Protein 5ZCY (pdb70)

Radius of gyration: 12.21 Å; Cα contacts (8 Å, |Δi|>4): 134; chains: 1; bounding box: 31×26×29 Å

B-factor: mean 19.75, std 10.27, range [7.7, 64.26]

Structure (mmCIF, N/CA/C/O backbone):
data_5ZCY
#
_entry.id   5ZCY
#
_cell.length_a   53.580
_cell.length_b   53.580
_cell.length_c   56.940
_cell.angle_alpha   90.000
_cell.angle_beta   90.000
_cell.angle_gamma   120.000
#
_symmetry.space_group_name_H-M   'P 61'
#
loop_
_entity.id
_entity.type
_entity.pdbx_description
1 polymer 'Protein translation factor SUI1 homolog'
2 non-polymer 'NITRATE ION'
3 non-polymer 'NITRITE ION'
4 water water
#
loop_
_atom_site.group_PDB
_atom_site.id
_atom_site.type_symbol
_atom_site.label_atom_id
_atom_site.label_alt_id
_atom_site.label_comp_id
_atom_site.label_asym_id
_atom_site.label_entity_id
_atom_site.label_seq_id
_atom_site.pdbx_PDB_ins_code
_atom_site.Cartn_x
_atom_site.Cartn_y
_atom_site.Cartn_z
_atom_site.occupancy
_atom_site.B_iso_or_equiv
_atom_site.auth_seq_id
_atom_site.auth_comp_id
_atom_site.auth_asym_id
_atom_site.auth_atom_id
_atom_site.pdbx_PDB_model_num
ATOM 1 N N . VAL A 1 17 ? -25.009 76.136 -23.773 1.00 32.49 17 VAL A N 1
ATOM 2 C CA . VAL A 1 17 ? -23.657 75.647 -23.502 1.00 31.47 17 VAL A CA 1
ATOM 3 C C . VAL A 1 17 ? -23.036 76.282 -22.231 1.00 32.05 17 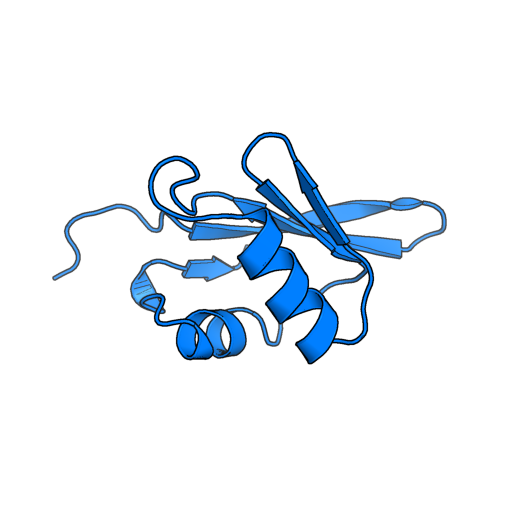VAL A C 1
ATOM 4 O O . VAL A 1 17 ? -23.377 77.406 -21.835 1.00 30.46 17 VAL A O 1
ATOM 8 N N . LEU A 1 18 ? -22.077 75.596 -21.627 1.00 28.33 18 LEU A N 1
ATOM 9 C CA . LEU A 1 18 ? -21.517 75.986 -20.327 1.00 23.73 18 LEU A CA 1
ATOM 10 C C . LEU A 1 18 ? -20.819 77.291 -20.436 1.00 25.53 18 LEU A C 1
ATOM 11 O O . LEU A 1 18 ? -20.021 77.461 -21.367 1.00 28.25 18 LEU A O 1
ATOM 16 N N . LYS A 1 19 ? -21.089 78.220 -19.525 1.00 23.34 19 LYS A N 1
ATOM 17 C CA . LYS A 1 19 ? -20.573 79.552 -19.608 1.00 25.02 19 LYS A CA 1
ATOM 18 C C . LYS A 1 19 ? -19.513 79.806 -18.558 1.00 29.49 19 LYS A C 1
ATOM 19 O O . LYS A 1 19 ? -19.354 80.955 -18.095 1.00 34.59 19 LYS A O 1
ATOM 25 N N . GLU A 1 20 ? -18.784 78.771 -18.140 1.00 30.43 20 GLU A N 1
ATOM 26 C CA . GLU A 1 20 ? -17.738 78.987 -17.088 1.00 34.59 20 GLU A CA 1
ATOM 27 C C . GLU A 1 20 ? -16.600 78.029 -17.427 1.00 31.11 20 GLU A C 1
ATOM 28 O O . GLU A 1 20 ? -16.707 77.233 -18.355 1.00 29.22 20 GLU A O 1
ATOM 34 N N . GLN A 1 21 ? -15.497 78.124 -16.719 1.00 33.29 21 GLN A N 1
ATOM 35 C CA . GLN A 1 21 ? -14.428 77.168 -16.882 1.00 35.73 21 GLN A CA 1
ATOM 36 C C . GLN A 1 21 ? -14.752 75.871 -16.118 1.00 34.56 21 GLN A C 1
ATOM 37 O O . GLN A 1 21 ? -15.691 75.806 -15.314 1.00 32.25 21 GLN A O 1
ATOM 43 N N . GLN A 1 22 ? -13.983 74.817 -16.399 1.00 29.87 22 GLN A N 1
ATOM 44 C CA . GLN A 1 22 ? -14.058 73.562 -15.650 1.00 25.58 22 GLN A CA 1
ATOM 45 C C . GLN A 1 22 ? -13.434 73.767 -14.273 1.00 25.93 22 GLN A C 1
ATOM 46 O O . GLN A 1 22 ? -12.261 73.460 -13.990 1.00 30.95 22 GLN A O 1
ATOM 52 N N . ARG A 1 23 ? -14.220 74.419 -13.470 1.00 26.19 23 ARG A N 1
ATOM 53 C CA . ARG A 1 23 ? -13.776 75.075 -12.330 1.00 29.80 23 ARG A CA 1
ATOM 54 C C . ARG A 1 23 ? -13.502 74.011 -11.254 1.00 19.82 23 ARG A C 1
ATOM 55 O O . ARG A 1 23 ? -12.696 74.412 -10.422 1.00 24.67 23 ARG A O 1
ATOM 63 N N . ILE A 1 24 ? -14.168 72.818 -11.201 1.00 15.74 24 ILE A N 1
ATOM 64 C CA . ILE A 1 24 ? -13.782 71.886 -10.099 1.00 13.55 24 ILE A CA 1
ATOM 65 C C . ILE A 1 24 ? -12.647 70.997 -10.638 1.00 12.51 24 ILE A C 1
ATOM 66 O O . ILE A 1 24 ? -12.912 70.222 -11.503 1.00 15.33 24 ILE A O 1
ATOM 71 N N . LYS A 1 25 ? -11.430 71.130 -10.1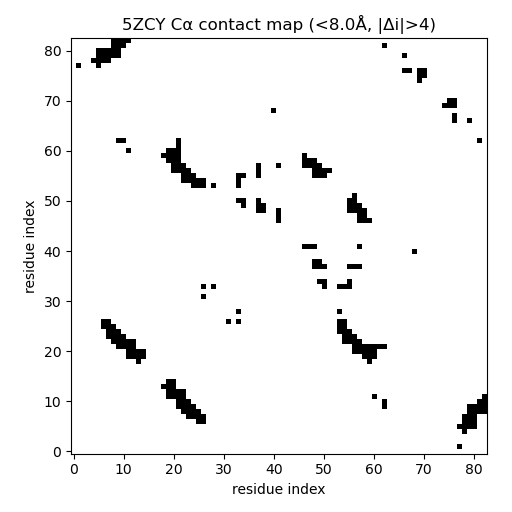44 1.00 11.94 25 LYS A N 1
ATOM 72 C CA . LYS A 1 25 ? -10.300 70.399 -10.566 1.00 11.88 25 LYS A CA 1
ATOM 73 C C . LYS A 1 25 ? -10.008 69.294 -9.579 1.00 11.89 25 LYS A C 1
ATOM 74 O O . LYS A 1 25 ? -9.980 69.547 -8.398 1.00 12.78 25 LYS A O 1
ATOM 80 N N . VAL A 1 26 ? -9.700 68.126 -10.092 1.00 9.95 26 VAL A N 1
ATOM 81 C CA . VAL A 1 26 ? -9.379 66.975 -9.269 1.00 10.49 26 VAL A CA 1
ATOM 82 C C . VAL A 1 26 ? -8.029 66.473 -9.762 1.00 11.78 26 VAL A C 1
ATOM 83 O O . VAL A 1 26 ? -7.906 66.117 -10.954 1.00 13.06 26 VAL A O 1
ATOM 87 N N . TYR A 1 27 ? -7.065 66.355 -8.873 1.00 10.69 27 TYR A N 1
ATOM 88 C CA . TYR A 1 27 ? -5.712 65.953 -9.323 1.00 10.29 27 TYR A CA 1
ATOM 89 C C . TYR A 1 27 ? -5.017 65.231 -8.198 1.00 12.21 27 TYR A C 1
ATOM 90 O O . TYR A 1 27 ? -5.510 65.240 -7.113 1.00 11.37 27 TYR A O 1
ATOM 99 N N . ILE A 1 28 ? -3.844 64.682 -8.437 1.00 11.50 28 ILE A N 1
ATOM 100 C CA . ILE A 1 28 ? -3.141 63.885 -7.430 1.00 11.52 28 ILE A CA 1
ATOM 101 C C . ILE A 1 28 ? -1.947 64.610 -6.983 1.00 11.89 28 ILE A C 1
ATOM 102 O O . ILE A 1 28 ? -1.241 65.291 -7.774 1.00 12.45 28 ILE A O 1
ATOM 107 N N . GLU A 1 29 ? -1.673 64.565 -5.683 1.00 11.36 29 GLU A N 1
ATOM 108 C CA . GLU A 1 29 ? -0.404 65.047 -5.055 1.00 11.87 29 GLU A CA 1
ATOM 109 C C . GLU A 1 29 ? 0.227 63.849 -4.354 1.00 14.96 29 GLU A C 1
ATOM 110 O O . GLU A 1 29 ? -0.386 62.832 -4.031 1.00 12.93 29 GLU A O 1
ATOM 116 N N . ARG A 1 30 ? 1.537 64.007 -4.141 1.00 16.87 30 ARG A N 1
ATOM 117 C CA . ARG A 1 30 ? 2.324 62.932 -3.471 1.00 15.52 30 ARG A CA 1
ATOM 118 C C . ARG A 1 30 ? 2.098 62.974 -2.035 1.00 14.22 30 ARG A C 1
ATOM 119 O O . ARG A 1 30 ? 1.877 64.006 -1.407 1.00 14.92 30 ARG A O 1
ATOM 127 N N . ALA A 1 31 ? 2.038 61.731 -1.470 1.00 13.21 31 ALA A N 1
ATOM 128 C CA . ALA A 1 31 ? 2.076 61.514 -0.046 1.00 13.76 31 ALA A CA 1
ATOM 129 C C . ALA A 1 31 ? 3.361 60.748 0.242 1.00 12.61 31 ALA A C 1
ATOM 130 O O . ALA A 1 31 ? 4.081 60.279 -0.632 1.00 16.66 31 ALA A O 1
ATOM 132 N N . ARG A 1 32 ? 3.601 60.484 1.497 1.00 12.08 32 ARG A N 1
ATOM 133 C CA . ARG A 1 32 ? 4.819 59.715 1.818 1.00 11.02 32 ARG A CA 1
ATOM 134 C C . ARG A 1 32 ? 4.671 58.243 1.686 1.00 10.27 32 ARG A C 1
ATOM 135 O O . ARG A 1 32 ? 3.531 57.702 1.690 1.00 10.22 32 ARG A O 1
ATOM 143 N N . TYR A 1 33 ? 5.785 57.583 1.598 1.00 8.63 33 TYR A N 1
ATOM 144 C CA . TYR A 1 33 ? 5.806 56.149 1.515 1.00 9.97 33 TYR A CA 1
ATOM 145 C C . TYR A 1 33 ? 5.103 55.557 0.279 1.00 10.29 33 TYR A C 1
ATOM 146 O O . TYR A 1 33 ? 4.563 54.454 0.338 1.00 11.84 33 TYR A O 1
ATOM 155 N N . GLY A 1 34 ? 5.229 56.280 -0.800 1.00 10.43 34 GLY A N 1
ATOM 156 C CA . GLY A 1 34 ? 4.720 55.783 -2.032 1.00 10.38 34 GLY A CA 1
ATOM 157 C C . GLY A 1 34 ? 3.236 55.897 -2.201 1.00 11.89 34 GLY A C 1
ATOM 158 O O . GLY A 1 34 ? 2.694 55.383 -3.259 1.00 14.41 34 GLY A O 1
ATOM 159 N N . LYS A 1 35 ? 2.554 56.525 -1.287 1.00 10.54 35 LYS A N 1
ATOM 160 C CA . LYS A 1 35 ? 1.168 56.775 -1.410 1.00 11.15 35 LYS A CA 1
ATOM 161 C C . LYS A 1 35 ? 0.909 58.081 -2.067 1.00 10.99 35 LYS A C 1
ATOM 162 O O . LYS A 1 35 ? 1.752 58.930 -2.216 1.00 12.06 35 LYS A O 1
ATOM 168 N N . VAL A 1 36 ? -0.401 58.267 -2.428 1.00 9.79 36 VAL A N 1
ATOM 169 C CA . VAL A 1 36 ? -0.842 59.488 -3.086 1.00 12.55 36 VAL A CA 1
ATOM 170 C C . VAL A 1 36 ? -2.089 60.019 -2.419 1.00 10.88 36 VAL A C 1
ATOM 171 O O . VAL A 1 36 ? -2.737 59.297 -1.660 1.00 10.36 36 VAL A O 1
ATOM 175 N N . LYS A 1 37 ? -2.428 61.241 -2.748 1.00 10.14 37 LYS A N 1
ATOM 176 C CA . LYS A 1 37 ? -3.629 61.909 -2.257 1.00 9.67 37 LYS A CA 1
ATOM 177 C C . LYS A 1 37 ? -4.343 62.559 -3.431 1.00 8.96 37 LYS A C 1
ATOM 178 O O . LYS A 1 37 ? -3.720 63.037 -4.374 1.00 9.63 37 LYS A O 1
ATOM 184 N N . THR A 1 38 ? -5.663 62.610 -3.339 1.00 8.58 38 THR A N 1
ATOM 185 C CA . THR A 1 38 ? -6.525 63.251 -4.326 1.00 7.70 38 THR A CA 1
ATOM 186 C C . THR A 1 38 ? -6.918 64.636 -3.814 1.00 9.17 38 THR A C 1
ATOM 187 O O . THR A 1 38 ? -7.404 64.721 -2.657 1.00 10.64 38 THR A O 1
ATOM 191 N N . ILE A 1 39 ? -6.701 65.672 -4.616 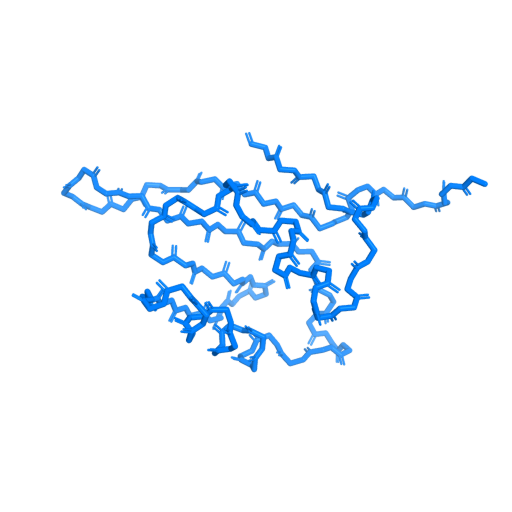1.00 8.98 39 ILE A N 1
ATOM 192 C CA . ILE A 1 39 ? -7.031 67.020 -4.268 1.00 8.66 39 ILE A CA 1
ATOM 193 C C . ILE A 1 39 ? -8.209 67.425 -5.105 1.00 9.47 39 ILE A C 1
ATOM 194 O O . ILE A 1 39 ? -8.275 67.193 -6.307 1.00 9.89 39 ILE A O 1
ATOM 199 N N . ILE A 1 40 ? -9.210 68.013 -4.395 1.00 8.83 40 ILE A N 1
ATOM 200 C CA . ILE A 1 40 ? -10.398 68.638 -5.123 1.00 9.49 40 ILE A CA 1
ATOM 201 C C . ILE A 1 40 ? -10.336 70.156 -4.812 1.00 9.86 40 ILE A C 1
ATOM 202 O O . ILE A 1 40 ? -10.434 70.566 -3.620 1.00 10.59 40 ILE A O 1
ATOM 207 N N . GLU A 1 41 ? -10.160 70.892 -5.875 1.00 10.63 41 GLU A N 1
ATOM 208 C CA . GLU A 1 41 ? -10.023 72.368 -5.772 1.00 12.89 41 GLU A CA 1
ATOM 209 C C . GLU A 1 41 ? -11.048 72.995 -6.634 1.00 13.55 41 GLU A C 1
ATOM 210 O O . GLU A 1 41 ? -11.536 72.475 -7.612 1.00 17.71 41 GLU A O 1
ATOM 216 N N . GLY A 1 42 ? -11.623 74.105 -6.197 1.00 13.29 42 GLY A N 1
ATOM 217 C CA . GLY A 1 42 ? -12.597 74.834 -7.002 1.00 12.28 42 GLY A CA 1
ATOM 218 C C . GLY A 1 42 ? -14.027 74.842 -6.554 1.00 14.36 42 GLY A C 1
ATOM 219 O O . GLY A 1 42 ? -14.899 75.581 -7.094 1.00 16.90 42 GLY A O 1
ATOM 220 N N . ILE A 1 43 ? -14.349 74.033 -5.560 1.00 12.42 43 ILE A N 1
ATOM 221 C CA . ILE A 1 43 ? -15.657 74.131 -4.935 1.00 13.28 43 ILE A CA 1
ATOM 222 C C . ILE A 1 43 ? -15.672 75.426 -4.119 1.00 14.54 43 ILE A C 1
ATOM 223 O O . ILE A 1 43 ? -14.750 75.681 -3.360 1.00 16.46 43 ILE A O 1
ATOM 228 N N . ASP A 1 44 ? -16.721 76.231 -4.262 1.00 17.50 44 ASP A N 1
ATOM 229 C CA . ASP A 1 44 ? -16.780 77.570 -3.664 1.00 18.49 44 ASP A CA 1
ATOM 230 C C . ASP A 1 44 ? -16.883 77.396 -2.120 1.00 17.65 44 ASP A C 1
ATOM 231 O O . ASP A 1 44 ? -17.914 76.929 -1.572 1.00 17.39 44 ASP A O 1
ATOM 236 N N . GLU A 1 45 ? -15.802 77.731 -1.467 1.00 16.45 45 GLU A N 1
ATOM 237 C CA . GLU A 1 45 ? -15.635 77.531 -0.056 1.00 19.87 45 GLU A CA 1
ATOM 238 C C . GLU A 1 45 ? -16.504 78.538 0.735 1.00 19.54 45 GLU A C 1
ATOM 239 O O . GLU A 1 45 ? -16.799 78.304 1.887 1.00 20.37 45 GLU A O 1
ATOM 245 N N . LYS A 1 46 ? -16.906 79.625 0.091 1.00 18.56 46 LYS A N 1
ATOM 246 C CA . LYS A 1 46 ? -17.798 80.603 0.746 1.00 23.06 46 LYS A CA 1
ATOM 247 C C . LYS A 1 46 ? -19.220 80.064 0.816 1.00 21.67 46 LYS A C 1
ATOM 248 O O . LYS A 1 46 ? -19.875 80.220 1.831 1.00 25.21 46 LYS A O 1
ATOM 254 N N . GLU A 1 47 ? -19.722 79.464 -0.245 1.00 15.71 47 GLU A N 1
ATOM 255 C CA . GLU A 1 47 ? -21.032 79.021 -0.343 1.00 14.89 47 GLU A CA 1
ATOM 256 C C . GLU A 1 47 ? -21.227 77.639 0.349 1.00 14.29 47 GLU A C 1
ATOM 257 O O . GLU A 1 47 ? -22.237 77.387 0.900 1.00 15.06 47 GLU A O 1
ATOM 263 N N . PHE A 1 48 ? -20.227 76.738 0.172 1.00 13.18 48 PHE A N 1
ATOM 264 C CA . PHE A 1 48 ? -20.380 75.347 0.654 1.00 12.83 48 PHE A CA 1
ATOM 265 C C . PHE A 1 48 ? -19.382 75.029 1.707 1.00 11.95 48 PHE A C 1
ATOM 266 O O . PHE A 1 48 ? -18.380 75.641 1.829 1.00 13.03 48 PHE A O 1
ATOM 274 N N . ASP A 1 49 ? -19.776 74.092 2.559 1.00 11.46 49 ASP A N 1
ATOM 275 C CA . ASP A 1 49 ? -18.943 73.680 3.724 1.00 10.61 49 ASP A CA 1
ATOM 276 C C . ASP A 1 49 ? -18.022 72.550 3.244 1.00 9.97 49 ASP A C 1
ATOM 277 O O . ASP A 1 49 ? -18.476 71.339 3.148 1.00 10.60 49 ASP A O 1
ATOM 282 N N . LEU A 1 50 ? -16.763 72.887 2.939 1.00 10.13 50 LEU A N 1
ATOM 283 C CA . LEU A 1 50 ? -15.881 71.854 2.454 1.00 11.66 50 LEU A CA 1
ATOM 284 C C . LEU A 1 50 ? -15.613 70.773 3.471 1.00 11.07 50 LEU A C 1
ATOM 285 O O . LEU A 1 50 ? -15.304 69.648 3.058 1.00 11.41 50 LEU A O 1
ATOM 290 N N . GLU A 1 51 ? -15.650 71.085 4.784 1.00 11.89 51 GLU A N 1
ATOM 291 C CA . GLU A 1 51 ? -15.475 70.037 5.812 1.00 12.84 51 GLU A CA 1
ATOM 292 C C . GLU A 1 51 ? -16.525 68.993 5.702 1.00 12.17 51 GLU A C 1
ATOM 293 O O . GLU A 1 51 ? -16.297 67.792 5.820 1.00 12.36 51 GLU A O 1
ATOM 299 N N . GLU A 1 52 ? -17.763 69.447 5.475 1.00 12.22 52 GLU A N 1
ATOM 300 C CA . GLU A 1 52 ? -18.833 68.536 5.354 1.00 10.99 52 GLU A CA 1
ATOM 301 C C . GLU A 1 52 ? -18.777 67.614 4.129 1.00 10.38 52 GLU A C 1
ATOM 302 O O . GLU A 1 52 ? -19.071 66.436 4.184 1.00 11.99 52 GLU A O 1
ATOM 308 N N . ILE A 1 53 ? -18.436 68.270 3.038 1.00 9.63 53 ILE A N 1
ATOM 309 C CA . ILE A 1 53 ? -18.250 67.509 1.772 1.00 10.12 53 ILE A CA 1
ATOM 310 C C . ILE A 1 53 ? -17.104 66.536 1.930 1.00 9.64 53 ILE A C 1
ATOM 311 O O . ILE A 1 53 ? -17.298 65.373 1.519 1.00 10.40 53 ILE A O 1
ATOM 316 N N . ALA A 1 54 ? -16.025 66.938 2.565 1.00 10.15 54 ALA A N 1
ATOM 317 C CA . ALA A 1 54 ? -14.935 65.991 2.832 1.00 10.64 54 ALA A CA 1
ATOM 318 C C . ALA A 1 54 ? -15.388 64.831 3.652 1.00 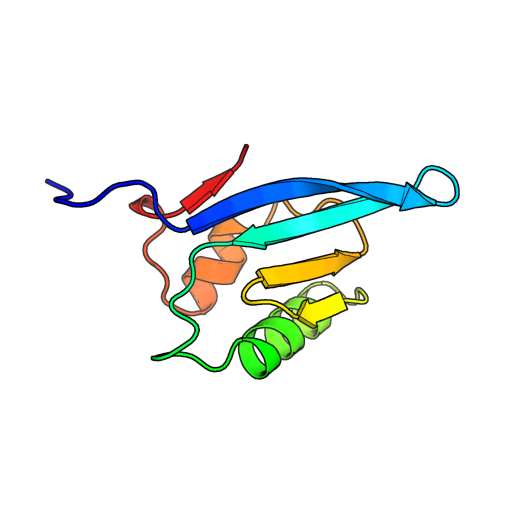12.33 54 ALA A C 1
ATOM 319 O O . ALA A 1 54 ? -15.032 63.688 3.320 1.00 11.52 54 ALA A O 1
ATOM 321 N N . LYS A 1 55 ? -16.154 65.105 4.701 1.00 12.42 55 LYS A N 1
ATOM 322 C CA . LYS A 1 55 ? -16.645 63.988 5.550 1.00 14.32 55 LYS A CA 1
ATOM 323 C C . LYS A 1 55 ? -17.465 63.022 4.774 1.00 14.10 55 LYS A C 1
ATOM 324 O O . LYS A 1 55 ? -17.372 61.794 4.944 1.00 15.67 55 LYS A O 1
ATOM 330 N N . LYS A 1 56 ? -18.354 63.453 3.866 1.00 11.62 56 LYS A N 1
ATOM 331 C CA . LYS A 1 56 ? -19.204 62.641 3.096 1.00 12.87 56 LYS A CA 1
ATOM 332 C C . LYS A 1 56 ? -18.349 61.762 2.148 1.00 14.35 56 LYS A C 1
ATOM 333 O O . LYS A 1 56 ? -18.621 60.604 1.947 1.00 14.79 56 LYS A O 1
ATOM 339 N N . LEU A 1 57 ? -17.381 62.387 1.491 1.00 12.35 57 LEU A N 1
ATOM 340 C CA . LEU A 1 57 ? -16.591 61.600 0.531 1.00 12.42 57 LEU A CA 1
ATOM 341 C C . LEU A 1 57 ? -15.747 60.622 1.302 1.00 12.47 57 LEU A C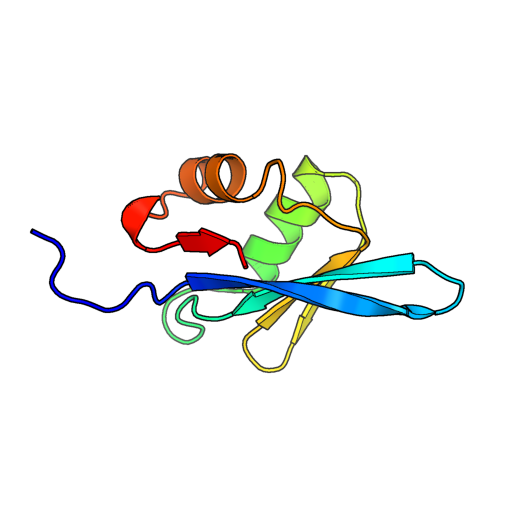 1
ATOM 342 O O . LEU A 1 57 ? -15.615 59.471 0.750 1.00 13.98 57 LEU A O 1
ATOM 347 N N . LYS A 1 58 ? -15.176 60.971 2.420 1.00 13.05 58 LYS A N 1
ATOM 348 C CA . LYS A 1 58 ? -14.348 60.079 3.341 1.00 12.62 58 LYS A CA 1
ATOM 349 C C . LYS A 1 58 ? -15.198 58.864 3.727 1.00 19.43 58 LYS A C 1
ATOM 350 O O . LYS A 1 58 ? -14.694 57.729 3.747 1.00 18.79 58 LYS A O 1
ATOM 356 N N . ALA A 1 59 ? -16.445 59.085 4.028 1.00 17.17 59 ALA A N 1
ATOM 357 C CA . ALA A 1 59 ? -17.315 57.978 4.441 1.00 18.68 59 ALA A CA 1
ATOM 358 C C . ALA A 1 59 ? -17.635 57.103 3.285 1.00 19.31 59 ALA A C 1
ATOM 359 O O . ALA A 1 59 ? -17.566 55.848 3.446 1.00 22.45 59 ALA A O 1
ATOM 361 N N . LYS A 1 60 ? -17.912 57.631 2.084 1.00 17.29 60 LYS A N 1
ATOM 362 C CA . LYS A 1 60 ? -18.228 56.877 0.947 1.00 17.98 60 LYS A CA 1
ATOM 363 C C . LYS A 1 60 ? -17.054 55.987 0.505 1.00 17.60 60 LYS A C 1
ATOM 364 O O . LYS A 1 60 ? -17.250 54.844 0.126 1.00 22.62 60 LYS A O 1
ATOM 370 N N . LEU A 1 61 ? -15.825 56.526 0.619 1.0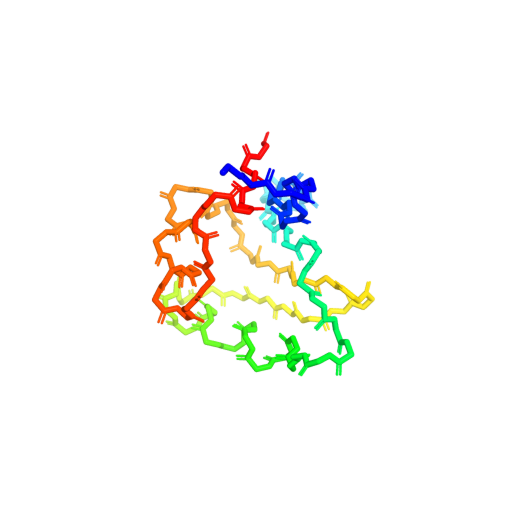0 16.35 61 LEU A N 1
ATOM 371 C CA . LEU A 1 61 ? -14.623 55.818 0.154 1.00 17.30 61 LEU A CA 1
ATOM 372 C C . LEU A 1 61 ? -13.919 55.083 1.315 1.00 19.47 61 LEU A C 1
ATOM 373 O O . LEU A 1 61 ? -12.867 54.426 1.036 1.00 22.61 61 LEU A O 1
ATOM 378 N N . ALA A 1 62 ? -14.312 55.234 2.571 1.00 20.52 62 ALA A N 1
ATOM 379 C CA . ALA A 1 62 ? -13.572 54.703 3.785 1.00 19.48 62 ALA A CA 1
ATOM 380 C C . ALA A 1 62 ? -12.134 55.059 3.726 1.00 22.90 62 ALA A C 1
ATOM 381 O O . ALA A 1 62 ? -11.233 54.219 3.780 1.00 22.77 62 ALA A O 1
ATOM 383 N N . CYS A 1 63 ? -11.865 56.332 3.515 1.00 18.76 63 CYS A N 1
ATOM 384 C CA . CYS A 1 63 ? -10.472 56.839 3.363 1.00 15.30 63 CYS A CA 1
ATOM 385 C C . CYS A 1 63 ? -10.235 57.988 4.288 1.00 12.73 63 CYS A C 1
ATOM 386 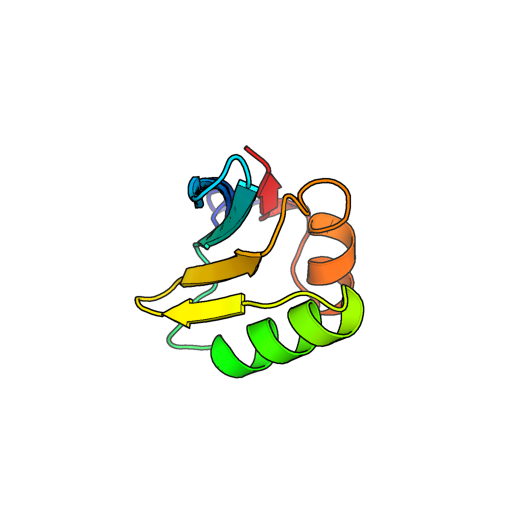O O . CYS A 1 63 ? -11.248 58.623 4.781 1.00 16.29 63 CYS A O 1
ATOM 389 N N . GLY A 1 64 ? -9.053 58.367 4.623 1.00 12.60 64 GLY A N 1
ATOM 390 C CA . GLY A 1 64 ? -8.785 59.576 5.306 1.00 14.04 64 GLY A CA 1
ATOM 391 C C . GLY A 1 64 ? -8.946 60.790 4.432 1.00 13.33 64 GLY A C 1
ATOM 392 O O . GLY A 1 64 ? -9.113 60.664 3.221 1.00 12.36 64 GLY A O 1
ATOM 393 N N . GLY A 1 65 ? -8.839 61.950 5.086 1.00 14.57 65 GLY A N 1
ATOM 394 C CA . GLY A 1 65 ? -8.835 63.212 4.309 1.00 14.12 65 GLY A CA 1
ATOM 395 C C . GLY A 1 65 ? -9.137 64.378 5.210 1.00 16.17 65 GLY A C 1
ATOM 396 O O . GLY A 1 65 ? -9.436 64.180 6.408 1.00 18.69 65 GLY A O 1
ATOM 397 N N . THR A 1 66 ? -9.164 65.525 4.586 1.00 15.02 66 THR A N 1
ATOM 398 C CA . THR A 1 66 ? -9.325 66.790 5.314 1.00 14.42 66 THR A CA 1
ATOM 399 C C . THR A 1 66 ? -9.832 67.834 4.335 1.00 16.58 66 THR A C 1
ATOM 400 O O . THR A 1 66 ? -9.769 67.691 3.134 1.00 17.42 66 THR A O 1
ATOM 404 N N . ALA A 1 67 ? -10.362 68.920 4.844 1.00 13.88 67 ALA A N 1
ATOM 405 C CA . ALA A 1 67 ? -10.524 70.139 4.145 1.00 13.50 67 ALA A CA 1
ATOM 406 C C . ALA A 1 67 ? -9.569 71.133 4.748 1.00 16.95 67 ALA A C 1
ATOM 407 O O . ALA A 1 67 ? -9.564 71.370 5.979 1.00 19.07 67 ALA A O 1
ATOM 409 N N . LYS A 1 68 ? -8.784 71.756 3.886 1.00 17.02 68 LYS A N 1
ATOM 410 C CA . LYS A 1 68 ? -7.900 72.830 4.336 1.00 20.64 68 LYS A CA 1
ATOM 411 C C . LYS A 1 68 ? -7.487 73.737 3.242 1.00 21.94 68 LYS A C 1
ATOM 412 O O . LYS A 1 68 ? -7.337 73.284 2.114 1.00 18.65 68 LYS A O 1
ATOM 418 N N . ASN A 1 69 ? -7.357 75.045 3.559 1.00 22.64 69 ASN A N 1
ATOM 419 C CA . ASN A 1 69 ? -6.874 76.004 2.587 1.00 25.41 69 ASN A CA 1
ATOM 420 C C . ASN A 1 69 ? -7.684 76.000 1.283 1.00 22.70 69 ASN A C 1
ATOM 421 O O . ASN A 1 69 ? -7.124 76.189 0.205 1.00 23.50 69 ASN A O 1
ATOM 426 N N . GLY A 1 70 ? -8.996 75.840 1.403 1.00 21.75 70 GLY A N 1
ATOM 427 C CA . GLY A 1 70 ? -9.870 75.914 0.276 1.00 19.17 70 GLY A CA 1
ATOM 428 C C . GLY A 1 70 ? -9.933 74.699 -0.656 1.00 15.01 70 GLY A C 1
ATOM 429 O O . GLY A 1 70 ? -10.534 74.709 -1.727 1.00 17.75 70 GLY A O 1
ATOM 430 N N . ARG A 1 71 ? -9.350 73.617 -0.148 1.00 14.12 71 ARG A N 1
ATOM 431 C CA . ARG A 1 71 ? -9.267 72.390 -0.927 1.00 13.96 71 ARG A CA 1
ATOM 432 C C . ARG A 1 71 ? -9.682 71.200 -0.084 1.00 12.28 71 ARG A C 1
ATOM 433 O O . ARG A 1 71 ? -9.613 71.251 1.117 1.00 14.22 71 ARG A O 1
ATOM 441 N N . ILE A 1 72 ? -10.174 70.125 -0.716 1.00 9.74 72 ILE A N 1
ATOM 442 C CA . ILE A 1 72 ? -10.378 68.870 -0.035 1.00 9.96 72 ILE A CA 1
ATOM 443 C C . ILE A 1 72 ? -9.243 67.941 -0.462 1.00 9.87 72 ILE A C 1
ATOM 444 O O . ILE A 1 72 ? -8.901 67.869 -1.634 1.00 10.65 72 ILE A O 1
ATOM 449 N N . GLU A 1 73 ? -8.673 67.261 0.528 1.00 9.57 73 GLU A N 1
ATOM 450 C CA . GLU A 1 73 ? -7.622 66.257 0.326 1.00 9.78 73 GLU A CA 1
ATOM 451 C C . GLU A 1 73 ? -8.093 64.937 0.778 1.00 10.86 73 GLU A C 1
ATOM 452 O O . GLU A 1 73 ? -8.598 64.795 1.916 1.00 13.43 73 GLU A O 1
ATOM 458 N N . LEU A 1 74 ? -8.000 63.924 -0.050 1.00 9.76 74 LEU A N 1
ATOM 459 C CA . LEU A 1 74 ? -8.402 62.551 0.254 1.00 9.50 74 LEU A CA 1
ATOM 460 C C . LEU A 1 74 ? -7.225 61.614 0.178 1.00 10.93 74 LEU A C 1
ATOM 461 O O . LEU A 1 74 ? -6.402 61.718 -0.759 1.00 10.34 74 LEU A O 1
ATOM 466 N N . GLN A 1 75 ? -7.105 60.682 1.108 1.00 10.10 75 GLN A N 1
ATOM 467 C CA . GLN A 1 75 ? -6.069 59.645 1.043 1.00 11.12 75 GLN A CA 1
ATOM 468 C C . GLN A 1 75 ? -6.346 58.688 -0.119 1.00 10.64 75 GLN A C 1
ATOM 469 O O . GLN A 1 75 ? -7.471 58.187 -0.216 1.00 12.23 75 GLN A O 1
ATOM 475 N N . GLY A 1 76 ? -5.385 58.498 -0.969 1.00 9.56 76 GLY A N 1
ATOM 476 C CA . GLY A 1 76 ? -5.473 57.638 -2.133 1.00 9.94 76 GLY A CA 1
ATOM 477 C C . GLY A 1 76 ? -5.862 58.318 -3.379 1.00 10.42 76 GLY A C 1
ATOM 478 O O . GLY A 1 76 ? -6.167 59.510 -3.312 1.00 11.85 76 GLY A O 1
ATOM 479 N N . ASP A 1 77 ? -5.852 57.634 -4.498 1.00 9.45 77 ASP A N 1
ATOM 480 C CA . ASP A 1 77 ? -6.222 58.151 -5.813 1.00 8.49 77 ASP A CA 1
ATOM 481 C C . ASP A 1 77 ? -7.655 57.719 -6.088 1.00 9.66 77 ASP A C 1
ATOM 482 O O . ASP A 1 77 ? -7.948 56.496 -6.240 1.00 12.02 77 ASP A O 1
ATOM 487 N N . HIS A 1 78 ? -8.598 58.716 -6.046 1.00 9.64 78 HIS A N 1
ATOM 488 C CA . HIS A 1 78 ? -10.041 58.439 -6.249 1.00 10.22 78 HIS A CA 1
ATOM 489 C C . HIS A 1 78 ? -10.552 59.027 -7.460 1.00 10.25 78 HIS A C 1
ATOM 490 O O . HIS A 1 78 ? -11.763 59.287 -7.607 1.00 10.98 78 HIS A O 1
ATOM 497 N N . ARG A 1 79 ? -9.691 59.329 -8.459 1.00 9.34 79 ARG A N 1
ATOM 498 C CA . ARG A 1 79 ? -10.116 59.857 -9.721 1.00 11.31 79 ARG A CA 1
ATOM 499 C C . ARG A 1 79 ? -11.073 58.930 -10.426 1.00 11.60 79 ARG A C 1
ATOM 500 O O . ARG A 1 79 ? -11.877 59.431 -11.228 1.00 13.03 79 ARG A O 1
ATOM 508 N N . ASP A 1 80 ? -11.010 57.636 -10.169 1.00 11.05 80 ASP A N 1
ATOM 509 C CA . ASP A 1 80 ? -11.894 56.696 -10.881 1.00 10.81 80 ASP A CA 1
ATOM 510 C C . ASP A 1 80 ? -13.366 56.932 -10.509 1.00 12.36 80 ASP A C 1
ATOM 511 O O . ASP A 1 80 ? -14.217 56.615 -11.372 1.00 15.60 80 ASP A O 1
ATOM 516 N N . ARG A 1 81 ? -13.645 57.402 -9.316 1.00 10.73 81 ARG A N 1
ATOM 517 C CA . ARG A 1 81 ? -15.004 57.451 -8.822 1.00 12.81 81 ARG A CA 1
ATOM 518 C C . ARG A 1 81 ? -15.423 58.919 -8.528 1.00 13.76 81 ARG A C 1
ATOM 519 O O . ARG A 1 81 ? -16.614 59.105 -8.222 1.00 11.52 81 ARG A O 1
ATOM 527 N N . ILE A 1 82 ? -14.576 59.925 -8.609 1.00 11.90 82 ILE A N 1
ATOM 528 C CA . ILE A 1 82 ? -14.871 61.234 -8.051 1.00 11.04 82 ILE A CA 1
ATOM 529 C C . ILE A 1 82 ? -15.985 61.937 -8.797 1.00 11.42 82 ILE A C 1
ATOM 530 O O . ILE A 1 82 ? -16.761 62.643 -8.129 1.00 10.79 82 ILE A O 1
ATOM 535 N N . LYS A 1 83 ? -16.110 61.783 -10.104 1.00 11.63 83 LYS A N 1
ATOM 536 C CA . LYS A 1 83 ? -17.212 62.479 -10.826 1.00 14.17 83 LYS A CA 1
ATOM 537 C C . LYS A 1 83 ? -18.536 61.917 -10.362 1.00 14.21 83 LYS A C 1
ATOM 538 O O . LYS A 1 83 ? -19.474 62.704 -10.097 1.00 13.89 83 LYS A O 1
ATOM 544 N N . LYS A 1 84 ? -18.684 60.618 -10.193 1.00 13.14 84 LYS A N 1
ATOM 545 C CA . LYS A 1 84 ? -19.925 60.011 -9.720 1.00 14.56 84 LYS A CA 1
ATOM 546 C C . LYS A 1 84 ? -20.174 60.477 -8.336 1.00 14.29 84 LYS A C 1
ATOM 547 O O . LYS A 1 84 ? -21.366 60.806 -7.978 1.00 16.02 84 LYS A O 1
ATOM 553 N N . LEU A 1 85 ? -19.175 60.499 -7.451 1.00 11.15 85 LEU A N 1
ATOM 554 C CA . LEU A 1 85 ? -19.444 60.830 -6.082 1.00 10.85 85 LEU A CA 1
ATOM 555 C C . LEU A 1 85 ? -19.832 62.285 -5.954 1.00 11.82 85 LEU A C 1
ATOM 556 O O .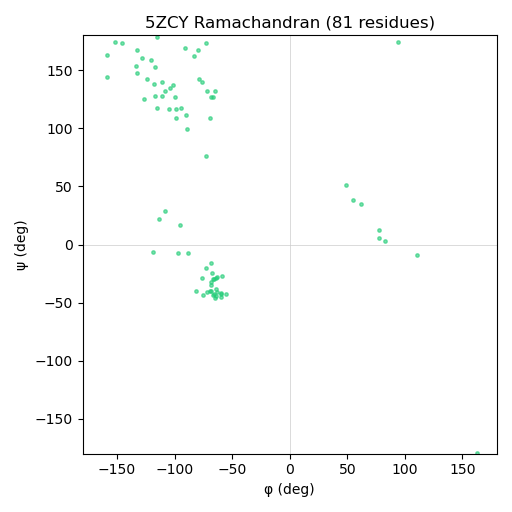 LEU A 1 85 ? -20.712 62.620 -5.144 1.00 11.81 85 LEU A O 1
ATOM 561 N N . LEU A 1 86 ? -19.183 63.175 -6.685 1.00 9.72 86 LEU A N 1
ATOM 562 C CA . LEU A 1 86 ? -19.598 64.594 -6.622 1.00 9.22 86 LEU A CA 1
ATOM 563 C C . LEU A 1 86 ? -20.953 64.795 -7.248 1.00 10.88 86 LEU A C 1
ATOM 564 O O . LEU A 1 86 ? -21.735 65.664 -6.737 1.00 10.27 86 LEU A O 1
ATOM 569 N N . ALA A 1 87 ? -21.285 64.019 -8.251 1.00 11.40 87 ALA A N 1
ATOM 570 C CA . ALA A 1 87 ? -22.690 64.092 -8.810 1.00 12.20 87 ALA A CA 1
ATOM 571 C C . ALA A 1 87 ? -23.663 63.611 -7.847 1.00 12.27 87 ALA A C 1
ATOM 572 O O . ALA A 1 87 ? -24.808 64.237 -7.829 1.00 13.81 87 ALA A O 1
ATOM 574 N N . GLU A 1 88 ? -23.378 62.683 -6.944 1.00 12.76 88 GLU A N 1
ATOM 575 C CA . GLU A 1 88 ? -24.302 62.253 -5.864 1.00 14.39 88 GLU A CA 1
ATOM 576 C C . GLU A 1 88 ? -24.552 63.440 -4.948 1.00 13.20 88 GLU A C 1
ATOM 577 O O . GLU A 1 88 ? -25.610 63.522 -4.247 1.00 15.52 88 GLU A O 1
ATOM 583 N N . LEU A 1 89 ? -23.592 64.361 -4.855 1.00 10.71 89 LEU A N 1
ATOM 584 C CA . LEU A 1 89 ? -23.724 65.574 -4.068 1.00 10.69 89 LEU A CA 1
ATOM 585 C C . LEU A 1 89 ? -24.192 66.771 -4.893 1.00 10.37 89 LEU A C 1
ATOM 586 O O . LEU A 1 89 ? -24.014 67.896 -4.449 1.00 11.09 89 LEU A O 1
ATOM 591 N N . GLY A 1 90 ? -24.726 66.478 -6.063 1.00 10.46 90 GLY A N 1
ATOM 592 C CA . GLY A 1 90 ? -25.368 67.512 -6.848 1.00 11.49 90 GLY A CA 1
ATOM 593 C C . GLY A 1 90 ? -24.513 68.351 -7.676 1.00 11.16 90 GLY A C 1
ATOM 594 O O . GLY A 1 90 ? -24.978 69.287 -8.317 1.00 11.68 90 GLY A O 1
ATOM 595 N N . PHE A 1 91 ? -23.178 68.102 -7.733 1.00 10.10 91 PHE A N 1
ATOM 596 C CA . PHE A 1 91 ? -22.329 68.900 -8.627 1.00 10.70 91 PHE A CA 1
ATOM 597 C C . PHE A 1 91 ? -22.507 68.463 -10.071 1.00 13.97 91 PHE A C 1
ATOM 598 O O . PHE A 1 91 ? -22.523 67.305 -10.367 1.00 16.56 91 PHE A O 1
ATOM 606 N N . SER A 1 92 ? -22.532 69.451 -10.980 1.00 15.05 92 SER A N 1
ATOM 607 C CA . SER A 1 92 ? -22.608 69.211 -12.402 1.00 16.86 92 SER A CA 1
ATOM 608 C C . SER A 1 92 ? -21.304 68.506 -12.938 1.00 17.05 92 SER A C 1
ATOM 609 O O . SER A 1 92 ? -20.267 69.066 -12.766 1.00 17.47 92 SER A O 1
ATOM 612 N N . GLU A 1 93 ? -21.454 67.427 -13.611 1.00 19.80 93 GLU A N 1
ATOM 613 C CA . GLU A 1 93 ? -20.226 66.661 -14.060 1.00 22.35 93 GLU A CA 1
ATOM 614 C C . GLU A 1 93 ? -19.480 67.464 -15.084 1.00 24.03 93 GLU A C 1
ATOM 615 O O . GLU A 1 93 ? -18.267 67.395 -15.181 1.00 19.44 93 GLU A O 1
ATOM 621 N N . GLU A 1 94 ? -20.127 68.363 -15.802 1.00 21.21 94 GLU A N 1
ATOM 622 C CA . GLU A 1 94 ? -19.381 69.221 -16.739 1.00 22.60 94 GLU A CA 1
ATOM 623 C C . GLU A 1 94 ? -18.456 70.244 -16.155 1.00 21.68 94 GLU A C 1
ATOM 624 O O . GLU A 1 94 ? -17.570 70.807 -16.797 1.00 20.70 94 GLU A O 1
ATOM 630 N N . LEU A 1 95 ? -18.594 70.553 -14.854 1.00 15.66 95 LEU A N 1
ATOM 631 C CA . LEU A 1 95 ? -17.725 71.465 -14.220 1.00 16.41 95 LEU A CA 1
ATOM 632 C C . LEU A 1 95 ? -16.472 70.755 -13.651 1.00 12.29 95 LEU A C 1
ATOM 633 O O . LEU A 1 95 ? -15.592 71.466 -13.257 1.00 14.89 95 LEU A O 1
ATOM 638 N N . ILE A 1 96 ? -16.488 69.419 -13.708 1.00 14.48 96 ILE A N 1
ATOM 639 C CA . ILE A 1 96 ? -15.405 68.636 -13.033 1.00 13.42 96 ILE A CA 1
ATOM 640 C C . ILE A 1 96 ? -14.335 68.209 -14.011 1.00 13.63 96 ILE A C 1
ATOM 641 O O . ILE A 1 96 ? -14.704 67.520 -14.983 1.00 15.93 96 ILE A O 1
ATOM 646 N N . GLU A 1 97 ? -13.132 68.671 -13.833 1.00 12.95 97 GLU A N 1
ATOM 647 C CA . GLU A 1 97 ? -11.966 68.260 -14.687 1.00 13.30 97 GLU A CA 1
ATOM 648 C C . GLU A 1 97 ? -11.142 67.300 -13.826 1.00 13.72 97 GLU A C 1
ATOM 649 O O . GLU A 1 97 ? -10.532 67.759 -12.852 1.00 14.57 97 GLU A O 1
ATOM 655 N N . VAL A 1 98 ? -11.034 66.066 -14.257 1.00 13.32 98 VAL A N 1
ATOM 656 C CA . VAL A 1 98 ? -10.137 65.092 -13.573 1.00 13.82 98 VAL A CA 1
ATOM 657 C C . VAL A 1 98 ? -8.804 65.126 -14.333 1.00 15.42 98 VAL A C 1
ATOM 658 O O . VAL A 1 98 ? -8.748 64.805 -15.502 1.00 18.93 98 VAL A O 1
ATOM 662 N N . GLU A 1 99 ? -7.762 65.519 -13.669 1.00 14.04 99 GLU A N 1
ATOM 663 C CA . GLU A 1 99 ? -6.465 65.744 -14.309 1.00 14.93 99 GLU A CA 1
ATOM 664 C C . GLU A 1 99 ? -5.526 64.629 -13.877 1.00 16.51 99 GLU A C 1
ATOM 665 O O . GLU A 1 99 ? -4.434 64.505 -14.537 1.00 19.42 99 GLU A O 1
#

Foldseek 3Di:
DDDDALQWEWEWDDDPPPWIKIKTARDPVVVDPVQVVLVQVCVVVVWDWGDDPRMTITTHDPLVCVLVSVVVVVDDSSSYDYD

Secondary structure (DSSP, 8-state):
---S---EEEEEEE-GGG-EEEEEE-S-TTTS-HHHHHHHHHHHHT--EEEETTEEEEEB--TTTHHHHHHHTT--GGGEEE-

Solvent-accessible surface area: 5402 Å² total; per-residue (Å²): 168,66,177,98,143,71,68,0,53,0,42,44,54,168,42,186,188,67,137,31,54,0,0,3,64,30,7,48,112,193,120,84,74,16,128,75,16,3,131,86,0,68,80,70,24,98,18,30,28,54,24,108,141,18,46,0,16,1,115,21,61,29,87,122,110,0,78,126,5,0,35,95,46,68,29,57,92,120,22,0,61,50,104

CATH classification: 3.30.780.10

Nearest PDB structures (foldseek):
  5zcy-assembly1_A  TM=1.012E+00  e=4.919E-15  Pyrococcus horikoshii OT3
  4mo0-assembly1_A  TM=9.151E-01  e=2.562E-08  Methanocaldococcus jannaschii
  5jb3-assembly1_1  TM=8.858E-01  e=3.103E-08  Pyrococcus abyssi GE5
  5w2f-assembly1_A  TM=8.201E-01  e=7.054E-03  Homo sapiens
  5oa3-assembly1_0  TM=8.436E-01  e=1.519E-02  Homo sapiens

Organism: Pyrococcus horikoshii (strain ATCC 700860 / DSM 12428 / JCM 9974 / NBRC 100139 / OT-3) (NCBI:txid70601)

InterPro domains:
  IPR001950 SUI1 domain [PF01253] (20-91)
  IPR001950 SUI1 domain [PS50296] (24-90)
  IPR005872 Archaeal/bacterial translation initiation factor SUI1 [PIRSF037511] (14-97)
  IPR005872 Archaeal/bacterial translation initiation factor SUI1 [TIGR01158] (3-97)
  IPR005872 Archaeal/bacterial translation initiation factor SUI1 [cd11567] (22-96)
  IPR022851 Translation factor SUI1 homolog, archaea [MF_00604] (3-94)
  IPR036877 SUI1 domain superfamily [SSF55159] (4-92)
  IPR050318 DENR/SUI1 Translation Initiation Factor [PTHR12789] (19-88)

Sequence (83 aa):
VLKEQQRIKVYIERARYGKVKTIIEGIDEKEFDLEEIAKKLKAKLACGGTAKNGRIELQGDHRDRIKKLLAELGFSEELIEVE